Protein AF-A0A8X7CG61-F1 (afdb_monomer_lite)

InterPro domains:
  IPR008042 Retrotransposon Pao-like, RNAseH-like domain [PF05380] (53-88)

Structure (mmCIF, N/CA/C/O backbone):
data_AF-A0A8X7CG61-F1
#
_entry.id   AF-A0A8X7CG61-F1
#
loop_
_atom_site.group_PDB
_atom_site.id
_atom_site.type_symbol
_atom_site.label_atom_id
_atom_site.label_alt_id
_atom_site.label_comp_id
_atom_site.label_asym_id
_atom_site.label_entity_id
_atom_site.label_seq_id
_atom_site.pdbx_PDB_ins_code
_atom_site.Cartn_x
_atom_site.Cartn_y
_atom_site.Cartn_z
_atom_site.occupancy
_atom_site.B_iso_or_equiv
_atom_site.auth_seq_id
_atom_site.auth_comp_id
_atom_site.auth_asym_id
_atom_site.auth_atom_id
_atom_site.pdbx_PDB_model_num
ATOM 1 N N . MET A 1 1 ? 14.949 -16.045 -22.691 1.00 33.81 1 MET A N 1
ATOM 2 C CA . MET A 1 1 ? 13.930 -15.610 -21.713 1.00 33.81 1 MET A CA 1
ATOM 3 C C . MET A 1 1 ? 14.596 -15.670 -20.341 1.00 33.81 1 MET A C 1
ATOM 5 O O . MET A 1 1 ? 14.755 -16.762 -19.811 1.00 33.81 1 MET A O 1
ATOM 9 N N . LYS A 1 2 ? 15.167 -14.553 -19.863 1.00 38.22 2 LYS A N 1
ATOM 10 C CA . LYS A 1 2 ? 15.854 -14.513 -18.559 1.00 38.22 2 LYS A CA 1
ATOM 11 C C . LYS A 1 2 ? 14.796 -14.520 -17.455 1.00 38.22 2 LYS A C 1
ATOM 13 O O . LYS A 1 2 ? 13.794 -13.819 -17.560 1.00 38.22 2 LYS A O 1
ATOM 18 N N . LYS A 1 3 ? 14.998 -15.384 -16.466 1.00 39.84 3 LYS A N 1
ATOM 19 C CA . LYS A 1 3 ? 14.127 -15.569 -15.308 1.00 39.84 3 LYS A CA 1
ATOM 20 C C . LYS A 1 3 ? 14.580 -14.553 -14.259 1.00 39.84 3 LYS A C 1
ATOM 22 O O . LYS A 1 3 ? 15.748 -14.580 -13.899 1.00 39.84 3 LYS A O 1
ATOM 27 N N . TRP A 1 4 ? 13.689 -13.650 -13.865 1.00 40.12 4 TRP A N 1
ATOM 28 C CA . TRP A 1 4 ? 13.947 -12.611 -12.866 1.00 40.12 4 TRP A CA 1
ATOM 29 C C . TRP A 1 4 ? 14.379 -13.270 -11.548 1.00 40.12 4 TRP A C 1
ATOM 31 O O . TRP A 1 4 ? 13.625 -14.087 -11.011 1.00 40.12 4 TRP A O 1
ATOM 41 N N . SER A 1 5 ? 15.596 -12.983 -11.080 1.00 43.03 5 SER A N 1
ATOM 42 C CA . SER A 1 5 ? 16.121 -13.453 -9.790 1.00 43.03 5 SER A CA 1
ATOM 43 C C . SER A 1 5 ? 16.022 -12.345 -8.748 1.00 43.03 5 SER A C 1
ATOM 45 O O . SER A 1 5 ? 16.179 -11.174 -9.074 1.00 43.03 5 SER A O 1
ATOM 47 N N . GLU A 1 6 ? 15.782 -12.721 -7.491 1.00 41.06 6 GLU A N 1
ATOM 48 C CA . GLU A 1 6 ? 15.684 -11.792 -6.350 1.00 41.06 6 GLU A CA 1
ATOM 49 C C . GLU A 1 6 ? 16.950 -10.930 -6.179 1.00 41.06 6 GLU A C 1
ATOM 51 O O . GLU A 1 6 ? 16.863 -9.796 -5.723 1.00 41.06 6 GLU A O 1
ATOM 56 N N . GLU A 1 7 ? 18.098 -11.414 -6.660 1.00 38.75 7 GLU A N 1
ATOM 57 C CA . GLU A 1 7 ? 19.388 -10.710 -6.665 1.00 38.75 7 GLU A CA 1
ATOM 58 C C . GLU A 1 7 ? 19.404 -9.442 -7.543 1.00 38.75 7 GLU A C 1
ATOM 60 O O . GLU A 1 7 ? 20.188 -8.531 -7.284 1.00 38.75 7 GLU A O 1
ATOM 65 N N . ASP A 1 8 ? 18.520 -9.332 -8.543 1.00 39.12 8 ASP A N 1
ATOM 66 C CA . ASP A 1 8 ? 18.438 -8.139 -9.402 1.00 39.12 8 ASP A CA 1
ATOM 67 C C . ASP A 1 8 ? 17.840 -6.929 -8.656 1.00 39.12 8 ASP A C 1
ATOM 69 O O . ASP A 1 8 ? 18.007 -5.787 -9.085 1.00 39.12 8 ASP A O 1
ATOM 73 N N . PHE A 1 9 ? 17.140 -7.166 -7.540 1.00 47.75 9 PHE A N 1
ATOM 74 C CA . PHE A 1 9 ? 16.508 -6.114 -6.742 1.00 47.75 9 PHE A CA 1
ATOM 75 C C . PHE A 1 9 ? 17.510 -5.395 -5.821 1.00 47.75 9 PHE A C 1
ATOM 77 O O . PHE A 1 9 ? 17.319 -4.220 -5.510 1.00 47.75 9 PHE A O 1
ATOM 84 N N . ASP A 1 10 ? 18.605 -6.071 -5.452 1.00 48.59 10 ASP A N 1
ATOM 85 C CA . ASP A 1 10 ? 19.611 -5.581 -4.498 1.00 48.59 10 ASP A CA 1
ATOM 86 C C . ASP A 1 10 ? 20.812 -4.874 -5.163 1.00 48.59 10 ASP A C 1
ATOM 88 O O . ASP A 1 10 ? 21.689 -4.357 -4.472 1.00 48.59 10 ASP A O 1
ATOM 92 N N . LEU A 1 11 ? 20.859 -4.797 -6.500 1.00 44.22 11 LEU A N 1
ATOM 93 C CA . LEU A 1 11 ? 21.938 -4.132 -7.252 1.00 44.22 11 LEU A CA 1
ATOM 94 C C . LEU A 1 11 ? 21.735 -2.623 -7.471 1.00 44.22 11 LEU A C 1
ATOM 96 O O . LEU A 1 11 ? 22.546 -1.987 -8.146 1.00 44.22 11 LEU A O 1
ATOM 100 N N . LEU A 1 12 ? 20.684 -2.020 -6.913 1.00 47.19 12 LEU A N 1
ATOM 101 C CA . LEU A 1 12 ? 20.488 -0.574 -7.003 1.00 47.19 12 LEU A CA 1
ATOM 102 C C . LEU A 1 12 ? 21.379 0.144 -5.984 1.00 47.19 12 LEU A C 1
ATOM 104 O O .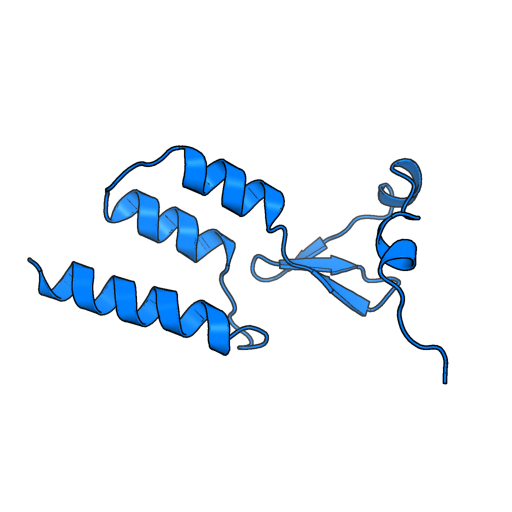 LEU A 1 12 ? 21.043 0.270 -4.805 1.00 47.19 12 LEU A O 1
ATOM 108 N N . HIS A 1 13 ? 22.525 0.631 -6.462 1.00 46.56 13 HIS A N 1
ATOM 109 C CA . HIS A 1 13 ? 23.393 1.514 -5.696 1.00 46.56 13 HIS A CA 1
ATOM 110 C C . HIS A 1 13 ? 22.621 2.790 -5.299 1.00 46.56 13 HIS A C 1
ATOM 112 O O . HIS A 1 13 ? 21.945 3.387 -6.142 1.00 46.56 13 HIS A O 1
ATOM 118 N N . PRO A 1 14 ? 22.731 3.263 -4.043 1.00 47.31 14 PRO A N 1
ATOM 119 C CA . PRO A 1 14 ? 22.029 4.461 -3.569 1.00 47.31 14 PRO A CA 1
ATOM 120 C C . PRO A 1 14 ? 22.310 5.729 -4.392 1.00 47.31 14 PRO A C 1
ATOM 122 O O . PRO A 1 14 ? 21.496 6.648 -4.403 1.00 47.31 14 PRO A O 1
ATOM 125 N N . GLU A 1 15 ? 23.447 5.775 -5.088 1.00 46.31 15 GLU A N 1
ATOM 126 C CA . GLU A 1 15 ? 23.884 6.894 -5.931 1.00 46.31 15 GLU A CA 1
ATOM 127 C C . GLU A 1 15 ? 23.170 6.932 -7.302 1.00 46.31 15 GLU A C 1
ATOM 129 O O . GLU A 1 15 ? 23.014 8.006 -7.878 1.00 46.31 15 GLU A O 1
ATOM 134 N N . ASP A 1 16 ? 22.596 5.818 -7.783 1.00 48.88 16 ASP A N 1
ATOM 135 C CA . ASP A 1 16 ? 21.796 5.777 -9.026 1.00 48.88 16 ASP A CA 1
ATOM 136 C C . ASP A 1 16 ? 20.361 6.333 -8.851 1.00 48.88 16 ASP A C 1
ATOM 138 O O . ASP A 1 16 ? 19.588 6.453 -9.817 1.00 48.88 16 ASP A O 1
ATOM 142 N N . LEU A 1 17 ? 19.994 6.686 -7.610 1.00 53.59 17 LEU A N 1
ATOM 143 C CA . LEU A 1 17 ? 18.688 7.218 -7.200 1.00 53.59 17 LEU A CA 1
ATOM 144 C C . LEU A 1 17 ? 18.549 8.736 -7.411 1.00 53.59 17 LEU A C 1
ATOM 146 O O . LEU A 1 17 ? 17.430 9.255 -7.348 1.00 53.59 17 LEU A O 1
ATOM 150 N N . GLU A 1 18 ? 19.635 9.460 -7.711 1.00 44.84 18 GLU A N 1
ATOM 151 C CA . GLU A 1 18 ? 19.581 10.914 -7.964 1.00 44.84 18 GLU A CA 1
ATOM 152 C C . GLU A 1 18 ? 18.858 11.287 -9.280 1.00 44.84 18 GLU A C 1
ATOM 154 O O . GLU A 1 18 ? 18.543 12.452 -9.526 1.00 44.84 18 GLU A O 1
ATOM 159 N N . GLY A 1 19 ? 18.448 10.290 -10.073 1.00 52.59 19 GLY A N 1
ATOM 160 C CA . GLY A 1 19 ? 17.557 10.406 -11.234 1.00 52.59 19 GLY A CA 1
ATOM 161 C C . GLY A 1 19 ? 16.068 10.175 -10.931 1.00 52.59 19 GLY A C 1
ATOM 162 O O . GLY A 1 19 ? 15.412 9.463 -11.681 1.00 52.59 19 GLY A O 1
ATOM 163 N N . LYS A 1 20 ? 15.571 10.745 -9.822 1.00 63.34 20 LYS A N 1
ATOM 164 C CA . LYS A 1 20 ? 14.165 10.998 -9.420 1.00 63.34 20 LYS A CA 1
ATOM 165 C C . LYS A 1 20 ? 13.122 9.917 -9.744 1.00 63.34 20 LYS A C 1
ATOM 167 O O . LYS A 1 20 ? 12.367 10.021 -10.704 1.00 63.34 20 LYS A O 1
ATOM 172 N N . PHE A 1 21 ? 12.925 8.986 -8.814 1.00 70.38 21 PHE A N 1
ATOM 173 C CA . PHE A 1 21 ? 11.615 8.349 -8.665 1.00 70.38 21 PHE A CA 1
ATOM 174 C C . PHE A 1 21 ? 10.536 9.421 -8.444 1.00 70.38 21 PHE A C 1
ATOM 176 O O . PHE A 1 21 ? 10.664 10.282 -7.568 1.00 70.38 21 PHE A O 1
ATOM 183 N N . HIS A 1 22 ? 9.463 9.379 -9.230 1.00 81.44 22 HIS A N 1
ATOM 184 C CA . HIS A 1 22 ? 8.351 10.319 -9.116 1.00 81.44 22 HIS A CA 1
ATOM 185 C C . HIS A 1 22 ? 7.224 9.703 -8.291 1.00 81.44 22 HIS A C 1
ATOM 187 O O . HIS A 1 22 ? 6.802 8.575 -8.538 1.00 81.44 22 HIS A O 1
ATOM 193 N N . ARG A 1 23 ? 6.677 10.458 -7.330 1.00 77.56 23 ARG A N 1
ATOM 194 C CA . ARG A 1 23 ? 5.446 10.046 -6.645 1.00 77.56 23 ARG A CA 1
ATOM 195 C C . ARG A 1 23 ? 4.260 10.323 -7.561 1.00 77.56 23 ARG A C 1
ATOM 197 O O . ARG A 1 23 ? 3.901 11.477 -7.779 1.00 77.56 23 ARG A O 1
ATOM 204 N N . VAL A 1 24 ? 3.647 9.262 -8.068 1.00 77.56 24 VAL A N 1
ATOM 205 C CA . VAL A 1 24 ? 2.497 9.320 -8.970 1.0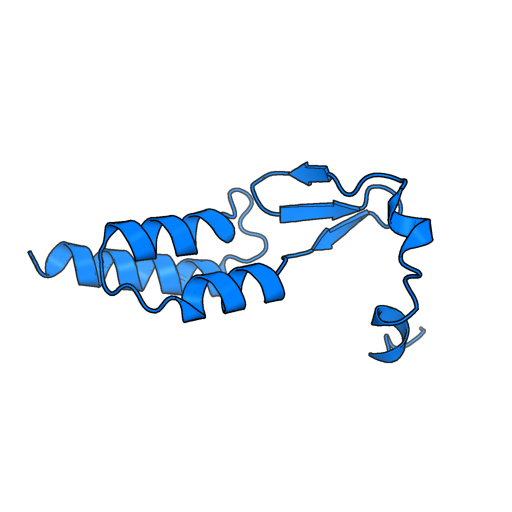0 77.56 24 VAL A CA 1
ATOM 206 C C . VAL A 1 24 ? 1.394 8.468 -8.362 1.00 77.56 24 VAL A C 1
ATOM 208 O O . VAL A 1 24 ? 1.593 7.296 -8.063 1.00 77.56 24 VAL A O 1
ATOM 211 N N . LEU A 1 25 ? 0.232 9.077 -8.113 1.00 75.56 25 LEU A N 1
ATOM 212 C CA . LEU A 1 25 ? -0.956 8.392 -7.582 1.00 75.56 25 LEU A CA 1
ATOM 213 C C . LEU A 1 25 ? -0.758 7.705 -6.214 1.00 75.56 25 LEU A C 1
ATOM 215 O O . LEU A 1 25 ? -1.545 6.847 -5.844 1.00 75.56 25 LEU A O 1
ATOM 219 N N . GLY A 1 26 ? 0.264 8.099 -5.447 1.00 74.06 26 GLY A N 1
ATOM 220 C CA . GLY A 1 26 ? 0.621 7.463 -4.170 1.00 74.06 26 GLY A CA 1
ATOM 221 C C . GLY A 1 26 ? 1.668 6.349 -4.290 1.00 74.06 26 GLY A C 1
ATOM 222 O O . GLY A 1 26 ? 2.174 5.893 -3.266 1.00 74.06 26 GLY A O 1
ATOM 223 N N . LEU A 1 27 ? 2.052 5.987 -5.514 1.00 79.19 27 LEU A N 1
ATOM 224 C CA . LEU A 1 27 ? 3.066 4.991 -5.846 1.00 79.19 27 LEU A CA 1
ATOM 225 C C . LEU A 1 27 ? 4.362 5.674 -6.297 1.00 79.19 27 LEU A C 1
ATOM 227 O O . LEU A 1 27 ? 4.382 6.871 -6.597 1.00 79.19 27 LEU A O 1
ATOM 231 N N . SER A 1 28 ? 5.456 4.923 -6.297 1.00 84.00 28 SER A N 1
ATOM 232 C CA . SER A 1 28 ? 6.737 5.369 -6.834 1.00 84.00 28 SER A CA 1
ATOM 233 C C . SER A 1 28 ? 6.836 4.931 -8.290 1.00 84.00 28 SER A C 1
ATOM 235 O O . SER A 1 28 ? 6.558 3.776 -8.597 1.00 84.00 28 SER A O 1
ATOM 237 N N . TRP A 1 29 ? 7.189 5.840 -9.189 1.00 86.12 29 TRP A N 1
ATOM 238 C CA . TRP A 1 29 ? 7.395 5.539 -10.601 1.00 86.12 29 TRP A CA 1
ATOM 239 C C . TRP A 1 29 ? 8.849 5.802 -10.976 1.00 86.12 29 TRP A C 1
ATOM 241 O O . TRP A 1 29 ? 9.363 6.890 -10.708 1.00 86.12 29 TRP A O 1
ATOM 251 N N . ASP A 1 30 ? 9.489 4.803 -11.579 1.00 87.19 30 ASP A N 1
ATOM 252 C CA . ASP A 1 30 ? 10.773 4.926 -12.265 1.00 87.19 30 ASP A CA 1
ATOM 253 C C . ASP A 1 30 ? 10.525 5.151 -13.763 1.00 87.19 30 ASP A C 1
ATOM 255 O O . ASP A 1 30 ? 10.158 4.203 -14.463 1.00 87.19 30 ASP A O 1
ATOM 259 N N . PRO A 1 31 ? 10.751 6.369 -14.287 1.00 85.50 31 PRO A N 1
ATOM 260 C CA . PRO A 1 31 ? 10.553 6.650 -15.705 1.00 85.50 31 PRO A CA 1
ATOM 261 C C . PRO A 1 31 ? 11.535 5.913 -16.618 1.00 85.50 31 PRO A C 1
ATOM 263 O O . PRO A 1 31 ? 11.258 5.759 -17.804 1.00 85.50 31 PRO A O 1
ATOM 266 N N . ARG A 1 32 ? 12.704 5.503 -16.103 1.00 86.25 32 ARG A N 1
ATOM 267 C CA . ARG A 1 32 ? 13.755 4.871 -16.914 1.00 86.25 32 ARG A CA 1
ATOM 268 C C . ARG A 1 32 ? 13.420 3.414 -17.203 1.00 86.25 32 ARG A C 1
ATOM 270 O O . ARG A 1 32 ? 13.578 2.969 -18.336 1.00 86.25 32 ARG A O 1
ATOM 277 N N . GLY A 1 33 ? 12.969 2.691 -16.180 1.00 87.81 33 GLY A N 1
ATOM 278 C CA . GLY A 1 33 ? 12.549 1.294 -16.287 1.00 87.81 33 GLY A CA 1
ATOM 279 C C . GLY A 1 33 ? 11.062 1.092 -16.588 1.00 87.81 33 GLY A C 1
ATOM 280 O O . GLY A 1 33 ? 10.651 -0.042 -16.803 1.00 87.81 33 GLY A O 1
ATOM 281 N N . ASP A 1 34 ? 10.271 2.169 -16.592 1.00 86.56 34 ASP A N 1
ATOM 282 C CA . ASP A 1 34 ? 8.803 2.140 -16.635 1.00 86.56 34 ASP A CA 1
ATOM 283 C C . ASP A 1 34 ? 8.191 1.242 -15.544 1.00 86.56 34 ASP A C 1
ATOM 285 O O . ASP A 1 34 ? 7.246 0.479 -15.754 1.00 86.56 34 ASP A O 1
ATOM 289 N N . TYR A 1 35 ? 8.762 1.321 -14.339 1.00 85.62 35 TYR A N 1
ATOM 290 C CA . TYR A 1 35 ? 8.324 0.519 -13.202 1.00 85.62 35 TYR A CA 1
ATOM 291 C C . TYR A 1 35 ? 7.507 1.346 -12.227 1.00 85.62 35 TYR A C 1
ATOM 293 O O . TYR A 1 35 ? 7.907 2.432 -11.808 1.00 85.62 35 TYR A O 1
ATOM 301 N N . ILE A 1 36 ? 6.379 0.782 -11.804 1.00 85.25 36 ILE A N 1
ATOM 302 C CA . ILE A 1 36 ? 5.602 1.284 -10.676 1.00 85.25 36 ILE A CA 1
ATOM 303 C C . ILE A 1 36 ? 5.910 0.399 -9.471 1.00 85.25 36 ILE A C 1
ATOM 305 O O . ILE A 1 36 ? 5.671 -0.808 -9.497 1.00 85.25 36 ILE A O 1
ATOM 309 N N . SER A 1 37 ? 6.426 1.001 -8.407 1.00 82.88 37 SER A N 1
ATOM 310 C CA . SER A 1 37 ? 6.775 0.326 -7.165 1.00 82.88 37 SER A CA 1
ATOM 311 C C . SER A 1 37 ? 6.019 0.904 -5.972 1.00 82.88 37 SER A C 1
ATOM 313 O O . SER A 1 37 ? 5.580 2.060 -5.944 1.00 82.88 37 SER A O 1
ATOM 315 N N . LEU A 1 38 ? 5.834 0.054 -4.966 1.00 81.75 38 LEU A N 1
ATOM 316 C CA . LEU A 1 38 ? 5.148 0.385 -3.728 1.00 81.75 38 LEU A CA 1
ATOM 317 C C . LEU A 1 38 ? 6.152 0.285 -2.589 1.00 81.75 38 LEU A C 1
ATOM 319 O O . LEU A 1 38 ? 6.771 -0.757 -2.394 1.00 81.75 38 LEU A O 1
ATOM 323 N N . ASP A 1 39 ? 6.308 1.367 -1.834 1.00 80.88 39 ASP A N 1
ATOM 324 C CA . ASP A 1 39 ? 7.184 1.378 -0.666 1.00 80.88 39 ASP A CA 1
ATOM 325 C C . ASP A 1 39 ? 6.503 0.662 0.510 1.00 80.88 39 ASP A C 1
ATOM 327 O O . ASP A 1 39 ? 5.783 1.256 1.322 1.00 80.88 39 ASP A O 1
ATOM 331 N N . VAL A 1 40 ? 6.700 -0.655 0.557 1.00 83.38 40 VAL A N 1
ATOM 332 C CA . VAL A 1 40 ? 6.156 -1.525 1.605 1.00 83.38 40 VAL A CA 1
ATOM 333 C C . VAL A 1 40 ? 6.889 -1.312 2.930 1.00 83.38 40 VAL A C 1
ATOM 335 O O . VAL A 1 40 ? 6.261 -1.395 3.983 1.00 83.38 40 VAL A O 1
ATOM 338 N N . ASN A 1 41 ? 8.180 -0.977 2.906 1.00 85.94 41 ASN A N 1
ATOM 339 C CA . ASN A 1 41 ? 8.979 -0.804 4.120 1.00 85.94 41 ASN A CA 1
ATOM 340 C C . ASN A 1 41 ? 8.481 0.386 4.949 1.00 85.94 41 ASN A C 1
ATOM 342 O O . ASN A 1 41 ? 8.159 0.217 6.127 1.00 85.94 41 ASN A O 1
ATOM 346 N N . SER A 1 42 ? 8.289 1.556 4.324 1.00 83.88 42 SER A N 1
ATOM 347 C CA . SER A 1 42 ? 7.727 2.726 5.017 1.00 83.88 42 SER A CA 1
ATOM 348 C C . SER A 1 42 ? 6.294 2.485 5.501 1.00 83.88 42 SER A C 1
ATOM 350 O O . SER A 1 42 ? 5.873 2.997 6.542 1.00 83.88 42 SER A O 1
ATOM 352 N N . LEU A 1 43 ? 5.508 1.703 4.755 1.00 84.00 43 LEU A N 1
ATOM 353 C CA . LEU A 1 43 ? 4.163 1.320 5.174 1.00 84.00 43 LEU A CA 1
ATOM 354 C C . LEU A 1 43 ? 4.194 0.425 6.421 1.00 84.00 43 LEU A C 1
ATOM 356 O O . LEU A 1 43 ? 3.419 0.658 7.350 1.00 84.00 43 LEU A 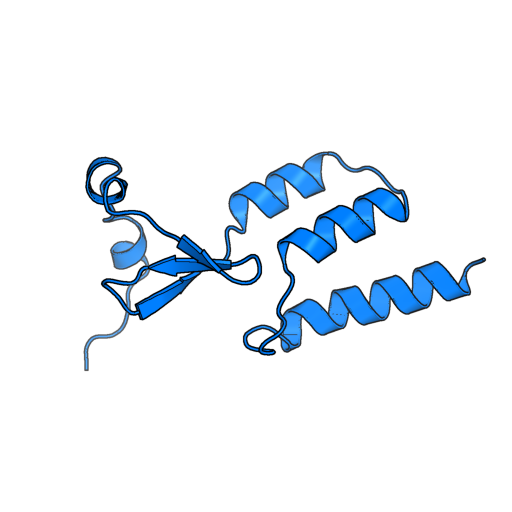O 1
ATOM 360 N N . LEU A 1 44 ? 5.064 -0.585 6.448 1.00 87.62 44 LEU A N 1
ATOM 361 C CA . LEU A 1 44 ? 5.202 -1.493 7.585 1.00 87.62 44 LEU A CA 1
ATOM 362 C C . LEU A 1 44 ? 5.653 -0.736 8.833 1.00 87.62 44 LEU A C 1
ATOM 364 O O . LEU A 1 44 ? 5.032 -0.891 9.884 1.00 87.62 44 LEU A O 1
ATOM 368 N N . GLU A 1 45 ? 6.651 0.137 8.708 1.00 89.94 45 GLU A N 1
ATOM 369 C CA . GLU A 1 45 ? 7.097 1.011 9.795 1.00 89.94 45 GLU A CA 1
ATOM 370 C C . GLU A 1 45 ? 5.950 1.902 10.302 1.00 89.94 45 GLU A C 1
ATOM 372 O O . GLU A 1 45 ? 5.687 1.980 11.504 1.00 89.94 45 GLU A O 1
ATOM 377 N N . PHE A 1 46 ? 5.175 2.512 9.398 1.00 87.56 46 PHE A N 1
ATOM 378 C CA . PHE A 1 46 ? 4.003 3.303 9.779 1.00 87.56 46 PHE A CA 1
ATOM 379 C C . PHE A 1 46 ? 2.973 2.473 10.559 1.00 87.56 46 PHE A C 1
ATOM 381 O O . PHE A 1 46 ? 2.468 2.922 11.589 1.00 87.56 46 PHE A O 1
ATOM 388 N N . ILE A 1 47 ? 2.678 1.249 10.111 1.00 86.75 47 ILE A N 1
ATOM 389 C CA . ILE A 1 47 ? 1.716 0.351 10.767 1.00 86.75 47 ILE A CA 1
ATOM 390 C C . ILE A 1 47 ? 2.228 -0.124 12.137 1.00 86.75 47 ILE A C 1
ATOM 392 O O . ILE A 1 47 ? 1.430 -0.260 13.070 1.00 86.75 47 ILE A O 1
ATOM 396 N N . GLN A 1 48 ? 3.542 -0.311 12.306 1.00 89.31 48 GLN A N 1
ATOM 397 C CA . GLN A 1 48 ? 4.158 -0.696 13.584 1.00 89.31 48 GLN A CA 1
ATOM 398 C C . GLN A 1 48 ? 3.898 0.306 14.717 1.00 89.31 48 GLN A C 1
ATOM 400 O O . GLN A 1 48 ? 3.902 -0.087 15.882 1.00 89.31 48 GLN A O 1
ATOM 405 N N . HIS A 1 49 ? 3.560 1.561 14.404 1.00 85.50 49 HIS A N 1
ATOM 406 C CA . HIS A 1 49 ? 3.145 2.549 15.404 1.00 85.50 49 HIS A CA 1
ATOM 407 C C . HIS A 1 49 ? 1.791 2.215 16.081 1.00 85.50 49 HIS A C 1
ATOM 409 O O . HIS A 1 49 ? 1.390 2.913 17.013 1.00 85.50 49 HIS A O 1
ATOM 415 N N . LYS A 1 50 ? 1.082 1.161 15.629 1.00 76.94 50 LYS A N 1
ATOM 416 C CA . LYS A 1 50 ? -0.057 0.481 16.289 1.00 76.94 50 LYS A CA 1
ATOM 417 C C . LYS A 1 50 ? -1.122 1.400 16.913 1.00 76.94 50 LYS A C 1
ATOM 419 O O . LYS A 1 50 ? -1.573 1.180 18.037 1.00 76.94 50 LYS A O 1
ATOM 424 N N . LYS A 1 51 ? -1.600 2.414 16.182 1.00 86.31 51 LYS A N 1
ATOM 425 C CA . LYS A 1 51 ? -2.728 3.246 16.643 1.00 86.31 51 LYS A CA 1
ATOM 426 C C . LYS A 1 51 ? -4.065 2.684 16.158 1.00 86.31 51 LYS A C 1
ATOM 428 O O . LYS A 1 51 ? -4.427 2.831 14.999 1.00 86.31 51 LYS A O 1
ATOM 433 N N . ASN A 1 52 ? -4.869 2.130 17.059 1.00 85.19 52 ASN A N 1
ATOM 434 C CA . ASN A 1 52 ? -6.180 1.555 16.721 1.00 85.19 52 ASN A CA 1
ATOM 435 C C . ASN A 1 52 ? -7.284 2.623 16.593 1.00 85.19 52 ASN A C 1
ATOM 437 O O . ASN A 1 52 ? -8.262 2.617 17.334 1.00 85.19 52 ASN A O 1
ATOM 441 N N . THR A 1 53 ? -7.130 3.568 15.661 1.00 90.25 53 THR A N 1
ATOM 442 C CA . THR A 1 53 ? -8.137 4.610 15.389 1.00 90.25 53 THR A CA 1
ATOM 443 C C . THR A 1 53 ? -8.590 4.577 13.933 1.00 90.25 53 THR A C 1
ATOM 445 O O . THR A 1 53 ? -7.794 4.290 13.038 1.00 90.25 53 THR A O 1
ATOM 448 N N . LYS A 1 54 ? -9.855 4.945 13.671 1.00 88.88 54 LYS A N 1
ATOM 449 C CA . LYS A 1 54 ? -10.390 5.076 12.299 1.00 88.88 54 LYS A CA 1
ATOM 450 C C . LYS A 1 54 ? -9.515 6.002 11.442 1.00 88.88 54 LYS A C 1
ATOM 452 O O . LYS A 1 54 ? -9.231 5.698 10.288 1.00 88.88 54 LYS A O 1
ATOM 457 N N . ARG A 1 55 ? -9.025 7.094 12.044 1.00 89.62 55 ARG A N 1
ATOM 458 C CA . ARG A 1 55 ? -8.115 8.061 11.412 1.00 89.62 55 ARG A CA 1
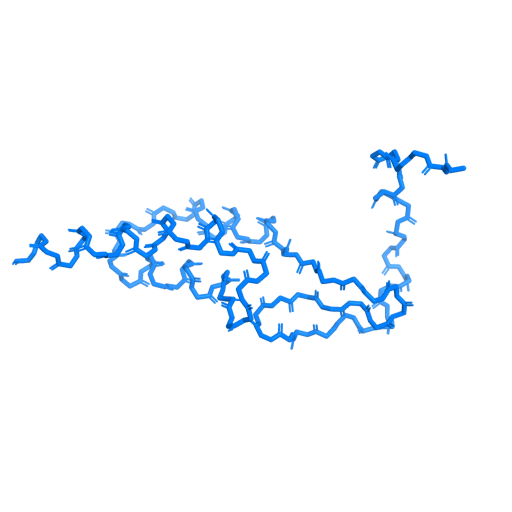ATOM 459 C C . ARG A 1 55 ? -6.769 7.441 11.032 1.00 89.62 55 ARG A C 1
ATOM 461 O O . ARG A 1 55 ? -6.294 7.688 9.931 1.00 89.62 55 ARG A O 1
ATOM 468 N N . PHE A 1 56 ? -6.162 6.647 11.912 1.00 90.25 56 PHE A N 1
ATOM 469 C CA . PHE A 1 56 ? -4.899 5.968 11.608 1.00 90.25 56 PHE A CA 1
ATOM 470 C C . PHE A 1 56 ? -5.057 4.965 10.465 1.00 90.25 56 PHE A C 1
ATOM 472 O O . PHE A 1 56 ? -4.234 4.940 9.555 1.00 90.25 56 PHE A O 1
ATOM 479 N N . LEU A 1 57 ? -6.144 4.191 10.472 1.00 88.69 57 LEU A N 1
ATOM 480 C CA . LEU A 1 57 ? -6.428 3.231 9.408 1.00 88.69 57 LEU A CA 1
ATOM 481 C C . LEU A 1 57 ? -6.615 3.931 8.053 1.00 88.69 57 LEU A C 1
ATOM 483 O O . LEU A 1 57 ? -6.097 3.464 7.043 1.00 88.69 57 LEU A O 1
ATOM 487 N N . LEU A 1 58 ? -7.280 5.093 8.049 1.00 88.12 58 LEU A N 1
ATOM 488 C CA . LEU A 1 58 ? -7.428 5.948 6.868 1.00 88.12 58 LEU A CA 1
ATOM 489 C C . LEU A 1 58 ? -6.083 6.466 6.349 1.00 88.12 58 LEU A C 1
ATOM 491 O O . LEU A 1 58 ? -5.828 6.407 5.149 1.00 88.12 58 LEU A O 1
ATOM 495 N N . MET A 1 59 ? -5.201 6.913 7.246 1.00 87.94 59 MET A N 1
ATOM 496 C CA . MET A 1 59 ? -3.837 7.311 6.880 1.00 87.94 59 MET A CA 1
ATOM 497 C C . MET A 1 59 ? -3.036 6.140 6.296 1.00 87.94 59 MET A C 1
ATOM 499 O O . MET A 1 59 ? -2.341 6.327 5.301 1.00 87.94 59 MET A O 1
ATOM 503 N N . ALA A 1 60 ? -3.153 4.938 6.875 1.00 87.00 60 ALA A N 1
ATOM 504 C CA . ALA A 1 60 ? -2.484 3.739 6.369 1.00 87.00 60 ALA A CA 1
ATOM 505 C C . ALA A 1 60 ? -2.969 3.383 4.958 1.00 87.00 60 ALA A C 1
ATOM 507 O O . ALA A 1 60 ? -2.159 3.175 4.061 1.00 87.00 60 ALA A O 1
ATOM 508 N N . ALA A 1 61 ? -4.285 3.369 4.736 1.00 85.31 61 ALA A N 1
ATOM 509 C CA . ALA A 1 61 ? -4.848 3.046 3.429 1.00 85.31 61 ALA A CA 1
ATOM 510 C C . ALA A 1 61 ? -4.537 4.106 2.363 1.00 85.31 61 ALA A C 1
ATOM 512 O O . ALA A 1 61 ? -4.295 3.756 1.212 1.00 85.31 61 ALA A O 1
ATOM 513 N N . GLY A 1 62 ? -4.486 5.389 2.739 1.00 83.81 62 GLY A N 1
ATOM 514 C CA . GLY A 1 62 ? -4.116 6.475 1.827 1.00 83.81 62 GLY A CA 1
ATOM 515 C C . GLY A 1 62 ? -2.690 6.360 1.276 1.00 83.81 62 GLY A C 1
ATOM 516 O O . GLY A 1 62 ? -2.419 6.853 0.186 1.00 83.81 62 GLY A O 1
ATOM 517 N N . ARG A 1 63 ? -1.786 5.662 1.980 1.00 82.06 63 ARG A N 1
ATOM 518 C CA . ARG A 1 63 ? -0.423 5.373 1.493 1.00 82.06 63 ARG A CA 1
ATOM 519 C C . ARG A 1 63 ? -0.383 4.336 0.365 1.00 82.06 63 ARG A C 1
ATOM 521 O O . ARG A 1 63 ? 0.620 4.260 -0.329 1.00 82.06 63 ARG A O 1
ATOM 528 N N . ILE A 1 64 ? -1.453 3.559 0.195 1.00 79.88 64 ILE A N 1
ATOM 529 C CA . ILE A 1 64 ? -1.597 2.469 -0.787 1.00 79.88 64 ILE A CA 1
ATOM 530 C C . ILE A 1 64 ? -2.744 2.812 -1.756 1.00 79.88 64 ILE A C 1
ATOM 532 O O . ILE A 1 64 ? -3.448 1.939 -2.262 1.00 79.88 64 ILE A O 1
ATOM 536 N N . PHE A 1 65 ? -3.017 4.106 -1.941 1.00 74.69 65 PHE A N 1
ATOM 537 C CA . PHE A 1 65 ? -4.086 4.543 -2.821 1.00 74.69 65 PHE A CA 1
ATOM 538 C C . PHE A 1 65 ? -3.765 4.147 -4.264 1.00 74.69 65 PHE A C 1
ATOM 540 O O . PHE A 1 65 ? -2.650 4.334 -4.736 1.00 74.69 65 PHE A O 1
ATOM 547 N N . ASP A 1 66 ? -4.753 3.576 -4.943 1.00 76.88 66 ASP A N 1
ATOM 548 C CA . ASP A 1 66 ? -4.606 3.037 -6.289 1.00 76.88 66 ASP A CA 1
ATOM 549 C C . ASP A 1 66 ? -5.818 3.445 -7.132 1.00 76.88 66 ASP A C 1
ATOM 551 O O . ASP A 1 66 ? -6.846 2.760 -7.130 1.00 76.88 66 ASP A O 1
ATOM 555 N N . PRO A 1 67 ? -5.744 4.602 -7.802 1.00 72.69 67 PRO A N 1
ATOM 556 C CA . PRO A 1 67 ? -6.839 5.100 -8.621 1.00 72.69 67 PRO A CA 1
ATOM 557 C C . PRO A 1 67 ? -6.954 4.372 -9.965 1.00 72.69 67 PRO A C 1
ATOM 559 O O . PRO A 1 67 ? -8.021 4.420 -10.569 1.00 72.69 67 PRO A O 1
ATOM 562 N N . LEU A 1 68 ? -5.893 3.698 -10.426 1.00 82.62 68 LEU A N 1
ATOM 563 C CA . LEU A 1 68 ? -5.887 2.946 -11.689 1.00 82.62 68 LEU A CA 1
ATOM 564 C C . LEU A 1 68 ? -6.273 1.474 -11.508 1.00 82.62 68 LEU A C 1
ATOM 566 O O . LEU A 1 68 ? -6.587 0.794 -12.481 1.00 82.62 68 LEU A O 1
ATOM 570 N N . GLY A 1 69 ? -6.278 0.980 -10.273 1.00 84.88 69 GLY A N 1
ATOM 571 C CA . GLY A 1 69 ? -6.67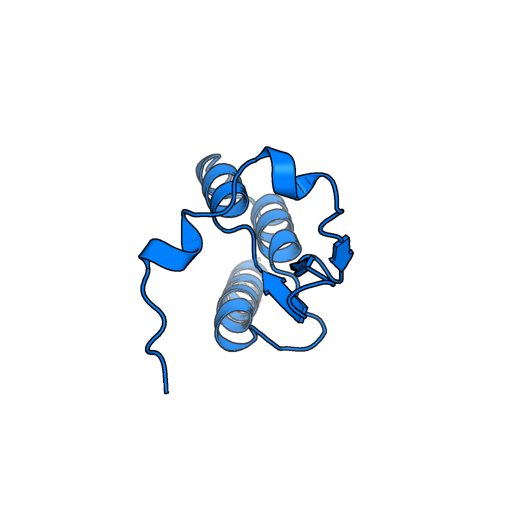3 -0.383 -9.949 1.00 84.88 69 GLY A CA 1
ATOM 572 C C . GLY A 1 69 ? -5.578 -1.433 -10.164 1.00 84.88 69 GLY A C 1
ATOM 573 O O . GLY A 1 69 ? -5.888 -2.626 -10.099 1.00 84.88 69 GLY A O 1
ATOM 574 N N . LEU A 1 70 ? -4.321 -1.022 -10.369 1.00 84.56 70 LEU A N 1
ATOM 575 C CA . LEU A 1 70 ? -3.165 -1.899 -10.609 1.00 84.56 70 LEU A CA 1
ATOM 576 C C . LEU A 1 70 ? -2.938 -2.926 -9.486 1.00 84.56 70 LEU A C 1
ATOM 578 O O . LEU A 1 70 ? -2.486 -4.041 -9.731 1.00 84.56 70 LEU A O 1
ATOM 582 N N . ILE A 1 71 ? -3.291 -2.568 -8.252 1.00 84.31 71 ILE A N 1
ATOM 583 C CA . ILE A 1 71 ? -3.140 -3.368 -7.031 1.00 84.31 71 ILE A CA 1
ATOM 584 C C . ILE A 1 71 ? -4.491 -3.590 -6.330 1.00 84.31 71 ILE A C 1
ATOM 586 O O . ILE A 1 71 ? -4.550 -3.844 -5.122 1.00 84.31 71 ILE A O 1
ATOM 590 N N . THR A 1 72 ? -5.597 -3.538 -7.083 1.00 88.81 72 THR A N 1
ATOM 591 C CA . THR A 1 72 ? -6.967 -3.764 -6.580 1.00 88.81 72 THR A CA 1
ATOM 592 C C . THR A 1 72 ? -7.113 -4.997 -5.676 1.00 88.81 72 THR A C 1
ATOM 594 O O . THR A 1 72 ? -7.765 -4.874 -4.633 1.00 88.81 72 THR A O 1
ATOM 597 N N . PRO A 1 73 ? -6.504 -6.167 -5.982 1.00 87.50 73 PRO A N 1
ATOM 598 C CA . PRO A 1 73 ? -6.605 -7.345 -5.113 1.00 87.50 73 PRO A CA 1
ATOM 599 C C . PRO A 1 73 ? -6.119 -7.107 -3.673 1.00 87.50 73 PRO A C 1
ATOM 601 O O . PRO A 1 73 ? -6.569 -7.783 -2.744 1.00 87.50 73 PRO A O 1
ATOM 604 N N . PHE A 1 74 ? -5.239 -6.124 -3.466 1.00 84.00 74 PHE A N 1
ATOM 605 C CA . PHE A 1 74 ? -4.747 -5.720 -2.151 1.00 84.00 74 PHE A CA 1
ATOM 606 C C . PHE A 1 74 ? -5.605 -4.608 -1.540 1.00 84.00 74 PHE A C 1
ATOM 608 O O . PHE A 1 74 ? -5.988 -4.692 -0.369 1.00 84.00 74 PHE A O 1
ATOM 615 N N . THR A 1 75 ? -5.973 -3.590 -2.325 1.00 86.12 75 THR A N 1
ATOM 616 C CA . THR A 1 75 ? -6.739 -2.437 -1.818 1.00 86.12 75 THR A CA 1
ATOM 617 C C . THR A 1 75 ? -8.190 -2.781 -1.478 1.00 86.12 75 THR A C 1
ATOM 619 O O . THR A 1 75 ? -8.774 -2.157 -0.588 1.00 86.12 75 THR A O 1
ATOM 622 N N . ILE A 1 76 ? -8.769 -3.826 -2.085 1.00 89.88 76 ILE A N 1
ATOM 623 C CA . ILE A 1 76 ? -10.123 -4.296 -1.750 1.00 89.88 76 ILE A CA 1
ATOM 624 C C . ILE A 1 76 ? -10.239 -4.743 -0.288 1.00 89.88 76 ILE A C 1
ATOM 626 O O . ILE A 1 76 ? -11.253 -4.476 0.354 1.00 89.88 76 ILE A O 1
ATOM 630 N N . ARG A 1 77 ? -9.179 -5.330 0.286 1.00 89.31 77 ARG A N 1
ATOM 631 C CA . ARG A 1 77 ? -9.169 -5.756 1.695 1.00 89.31 77 ARG A CA 1
ATOM 632 C C . ARG A 1 77 ? -9.297 -4.563 2.638 1.00 89.31 77 ARG A C 1
ATOM 634 O O . ARG A 1 77 ? -10.063 -4.621 3.597 1.00 89.31 77 ARG A O 1
ATOM 641 N N . PHE A 1 78 ? -8.610 -3.462 2.331 1.00 88.12 78 PHE A N 1
ATOM 642 C CA . PHE A 1 78 ? -8.757 -2.214 3.078 1.00 88.12 78 PHE A CA 1
ATOM 643 C C . PHE A 1 78 ? -10.171 -1.648 2.946 1.00 88.12 78 PHE A C 1
ATOM 645 O O . PHE A 1 78 ? -10.751 -1.247 3.951 1.00 88.12 78 PHE A O 1
ATOM 652 N N . LYS A 1 79 ? -10.765 -1.672 1.744 1.00 88.50 79 LYS A N 1
ATOM 653 C CA . LYS A 1 79 ? -12.154 -1.227 1.528 1.00 88.50 79 LYS A CA 1
ATOM 654 C C . LYS A 1 79 ? -13.149 -2.035 2.366 1.00 88.50 79 LYS A C 1
ATOM 656 O O . LYS A 1 79 ? -13.968 -1.434 3.057 1.00 88.50 79 LYS A O 1
ATOM 661 N N . CYS A 1 80 ? -13.046 -3.366 2.365 1.00 91.62 80 CYS A N 1
ATOM 662 C CA . CYS A 1 80 ? -13.864 -4.232 3.219 1.00 91.62 80 CYS A CA 1
ATOM 663 C C . CYS A 1 80 ? -13.682 -3.890 4.703 1.00 91.62 80 CYS A C 1
ATOM 665 O O . CYS A 1 80 ? -14.661 -3.698 5.419 1.00 91.62 80 CYS A O 1
ATOM 667 N N . LEU A 1 81 ? -12.435 -3.738 5.156 1.00 89.69 81 LEU A N 1
ATOM 668 C CA . LEU A 1 81 ? -12.130 -3.380 6.540 1.00 89.69 81 LEU A CA 1
ATOM 669 C C . LEU A 1 81 ? -12.749 -2.032 6.942 1.00 89.69 81 LEU A C 1
ATOM 671 O O . LEU A 1 81 ? -13.333 -1.927 8.020 1.00 89.69 81 LEU A O 1
ATOM 675 N N . PHE A 1 82 ? -12.680 -1.016 6.077 1.00 89.75 82 PHE A N 1
ATOM 676 C CA . PHE A 1 82 ? -13.344 0.265 6.328 1.00 89.75 82 PHE A CA 1
ATOM 677 C C . PHE A 1 82 ? -14.850 0.116 6.451 1.00 89.75 82 PHE A C 1
ATOM 679 O O . PHE A 1 82 ? -15.419 0.667 7.390 1.00 89.75 82 PHE A O 1
ATOM 686 N N . GLN A 1 83 ? -15.485 -0.620 5.534 1.00 91.50 83 GLN A N 1
ATOM 687 C CA . GLN A 1 83 ? -16.929 -0.842 5.578 1.00 91.50 83 GLN A CA 1
ATOM 688 C C . GLN A 1 83 ? -17.343 -1.469 6.912 1.00 91.50 83 GLN A C 1
ATOM 690 O O . GLN A 1 83 ? -18.265 -0.976 7.556 1.00 91.50 83 GLN A O 1
ATOM 695 N N . GLU A 1 84 ? -16.624 -2.490 7.375 1.00 92.81 84 GLU A N 1
ATOM 696 C CA . GLU A 1 84 ? -16.912 -3.143 8.654 1.00 92.81 84 GLU A CA 1
ATOM 697 C C . GLU A 1 84 ? -16.689 -2.218 9.859 1.00 92.81 84 GLU A C 1
ATOM 699 O O . GLU A 1 84 ? -17.508 -2.170 10.774 1.00 92.81 84 GLU A O 1
ATOM 704 N N . ILE A 1 85 ? -15.618 -1.421 9.858 1.00 90.50 85 ILE A N 1
ATOM 705 C CA . ILE A 1 85 ? -15.340 -0.448 10.929 1.00 90.50 85 ILE A CA 1
ATOM 706 C C . ILE A 1 85 ? -16.391 0.672 10.972 1.00 90.50 85 ILE A C 1
ATOM 708 O O . ILE A 1 85 ? -16.694 1.205 12.045 1.00 90.50 85 ILE A O 1
ATOM 712 N N . TRP A 1 86 ? -16.929 1.068 9.817 1.00 89.25 86 TRP A N 1
ATOM 713 C CA . TRP A 1 86 ? -17.915 2.143 9.727 1.00 89.25 86 TRP A CA 1
ATOM 714 C C . TRP A 1 86 ? -19.321 1.693 10.108 1.00 89.25 86 TRP A C 1
ATOM 716 O O . TRP A 1 86 ? -20.043 2.470 10.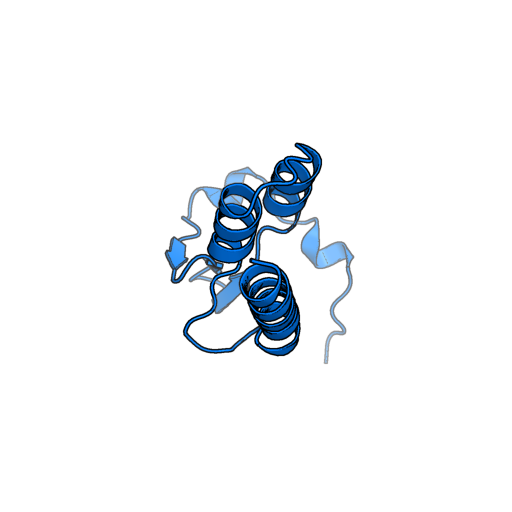721 1.00 89.25 86 TRP A O 1
ATOM 726 N N . LYS A 1 87 ? -19.671 0.435 9.815 1.00 92.31 87 LYS A N 1
ATOM 727 C CA . LYS A 1 87 ? -20.914 -0.197 10.286 1.00 92.31 87 LYS A CA 1
ATOM 728 C C . LYS A 1 87 ? -20.945 -0.391 11.804 1.00 92.31 87 LYS A C 1
ATOM 730 O O . LYS A 1 87 ? -22.020 -0.464 12.376 1.00 92.31 87 LYS A O 1
ATOM 735 N N . LYS A 1 88 ? -19.782 -0.491 12.456 1.00 81.94 88 LYS A N 1
ATOM 736 C CA . LYS A 1 88 ? -19.645 -0.661 13.917 1.00 81.94 88 LYS A CA 1
ATOM 737 C C . LYS A 1 88 ? -19.804 0.643 14.723 1.00 81.94 88 LYS A C 1
ATOM 739 O O . LYS A 1 88 ? -19.229 0.752 15.802 1.00 81.94 88 LYS A O 1
ATOM 744 N N . ASN A 1 89 ? -20.526 1.629 14.192 1.00 56.72 89 ASN A N 1
ATOM 745 C CA . ASN A 1 89 ? -20.942 2.833 14.918 1.00 56.72 89 ASN A CA 1
ATOM 746 C C . ASN A 1 89 ? -22.425 2.737 15.256 1.00 56.72 89 ASN A C 1
ATOM 748 O O . ASN A 1 89 ? -23.202 2.554 14.295 1.00 56.72 89 ASN A O 1
#

Sequence (89 aa):
MKKWSEEDFDLLHPEDLEGKFHRVLGLSWDPRGDYISLDVNSLLEFIQHKKNTKRFLLMAAGRIFDPLGLITPFTIRFKCLFQEIWKKN

Organism: NCBI:txid2747483

Secondary structure (DSSP, 8-state):
-PPPPGGGGTT--GGGGGS--EEETTEEEETTTTEEE--HHHHHHHHHT---SHHHHHHHHHTT--SS-TTHHHHHHHHHHHHHHHHT-

pLDDT: mean 75.77, std 17.51, range [33.81, 92.81]

Foldseek 3Di:
DDDDDPVVVVPDDPVVCVQDQDCDQLWTADPVVRDTHAPVVVLVVLCVVPDPDLVSLVVSLSNVGDPPCPPVVVSVVSVVVNVVVVVVD

Radius of gyration: 16.27 Å; chains: 1; bounding box: 45×27×38 Å